Protein AF-A0A960J8Z5-F1 (afdb_monomer_lite)

Structure (mmCIF, N/CA/C/O backbone):
data_AF-A0A960J8Z5-F1
#
_entry.id   AF-A0A960J8Z5-F1
#
loop_
_atom_site.group_PDB
_atom_site.id
_atom_site.type_symbol
_atom_site.label_atom_id
_atom_site.label_alt_id
_atom_site.label_comp_id
_atom_site.label_asym_id
_atom_site.label_entity_id
_atom_site.label_seq_id
_atom_site.pdbx_PDB_ins_code
_atom_site.Cartn_x
_atom_site.Cartn_y
_atom_site.Cartn_z
_atom_site.occupancy
_atom_site.B_iso_or_equiv
_atom_site.auth_seq_id
_atom_site.auth_comp_id
_atom_site.auth_asym_id
_atom_site.auth_atom_id
_atom_site.pdbx_PDB_model_num
ATOM 1 N N . MET A 1 1 ? 0.745 -2.770 33.532 1.00 38.75 1 MET A N 1
ATOM 2 C CA . MET A 1 1 ? 0.970 -1.551 32.724 1.00 38.75 1 MET A CA 1
ATOM 3 C C . MET A 1 1 ? 1.847 -1.958 31.554 1.00 38.75 1 MET A C 1
ATOM 5 O O . MET A 1 1 ? 2.993 -2.301 31.789 1.00 38.75 1 MET A O 1
ATOM 9 N N . LYS A 1 2 ? 1.280 -2.108 30.352 1.00 42.19 2 LYS A N 1
ATOM 10 C CA . LYS A 1 2 ? 1.961 -2.689 29.182 1.00 42.19 2 LYS A CA 1
ATOM 11 C C . LYS A 1 2 ? 2.075 -1.602 28.111 1.00 42.19 2 LYS A C 1
ATOM 13 O O . LYS A 1 2 ? 1.069 -0.969 27.807 1.00 42.19 2 LYS A O 1
ATOM 18 N N . ASP A 1 3 ? 3.302 -1.378 27.651 1.00 43.09 3 ASP A N 1
ATOM 19 C CA . ASP A 1 3 ? 3.768 -0.419 26.643 1.00 43.09 3 ASP A CA 1
ATOM 20 C C . ASP A 1 3 ? 2.710 0.155 25.690 1.00 43.09 3 ASP A C 1
ATOM 22 O O . ASP A 1 3 ? 2.298 -0.480 24.722 1.00 43.09 3 ASP A O 1
ATOM 26 N N . THR A 1 4 ? 2.336 1.415 25.905 1.00 51.19 4 THR A N 1
ATOM 27 C CA . THR A 1 4 ? 1.598 2.234 24.927 1.00 51.19 4 THR A CA 1
ATOM 28 C C . THR A 1 4 ? 2.518 3.151 24.108 1.00 51.19 4 THR A C 1
ATOM 30 O O . THR A 1 4 ? 2.074 3.743 23.126 1.00 51.19 4 THR A O 1
ATOM 33 N N . GLY A 1 5 ? 3.811 3.243 24.451 1.00 48.75 5 GLY A N 1
ATOM 34 C CA . GLY A 1 5 ? 4.758 4.182 23.832 1.00 48.75 5 GLY A CA 1
ATOM 35 C C . GLY A 1 5 ? 5.180 3.836 22.398 1.00 48.75 5 GLY A C 1
ATOM 36 O O . GLY A 1 5 ? 5.346 4.731 21.573 1.00 48.75 5 GLY A O 1
ATOM 37 N N . GLY A 1 6 ? 5.300 2.547 22.058 1.00 56.91 6 GLY A N 1
ATOM 38 C CA . GLY A 1 6 ? 5.806 2.121 20.743 1.00 56.91 6 GLY A CA 1
ATOM 39 C C . GLY A 1 6 ? 4.821 2.310 19.582 1.00 56.91 6 GLY A C 1
ATOM 40 O O . GLY A 1 6 ? 5.229 2.527 18.442 1.00 56.91 6 GLY A O 1
ATOM 41 N N . HIS A 1 7 ? 3.515 2.262 19.851 1.00 58.31 7 HIS A N 1
ATOM 42 C CA . HIS A 1 7 ? 2.489 2.331 18.804 1.00 58.31 7 HIS A CA 1
ATOM 43 C C . HIS A 1 7 ? 2.175 3.765 18.363 1.00 58.31 7 HIS A C 1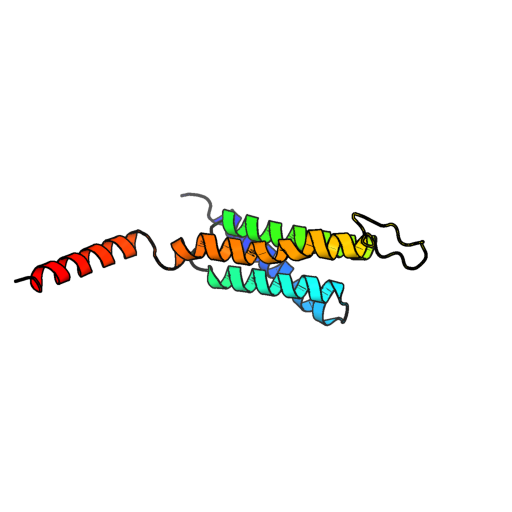
ATOM 45 O O . HIS A 1 7 ? 1.907 3.993 17.184 1.00 58.31 7 HIS A O 1
ATOM 51 N N . GLY A 1 8 ? 2.276 4.734 19.279 1.00 62.31 8 GLY A N 1
ATOM 52 C CA . GLY A 1 8 ? 2.076 6.151 18.964 1.00 62.31 8 GLY A CA 1
ATOM 53 C C . GLY A 1 8 ? 3.131 6.692 17.995 1.00 62.31 8 GLY A C 1
ATOM 54 O O . GLY A 1 8 ? 2.784 7.370 17.031 1.00 62.31 8 GLY A O 1
ATOM 55 N N . GLY A 1 9 ? 4.403 6.326 18.196 1.00 72.12 9 GLY A N 1
ATOM 56 C CA . GLY A 1 9 ? 5.506 6.746 17.324 1.00 72.12 9 GLY A CA 1
ATOM 57 C C . GLY A 1 9 ? 5.399 6.193 15.900 1.00 72.12 9 GLY A C 1
ATOM 58 O O . GLY A 1 9 ? 5.596 6.930 14.938 1.00 72.12 9 GLY A O 1
ATOM 59 N N . LEU A 1 10 ? 5.011 4.921 15.750 1.00 71.75 10 LEU A N 1
ATOM 60 C CA . LEU A 1 10 ? 4.797 4.293 14.439 1.00 71.75 10 LEU A CA 1
ATOM 61 C C . LEU A 1 10 ? 3.611 4.896 13.683 1.00 71.75 10 LEU A C 1
ATOM 63 O O . LEU A 1 10 ? 3.716 5.139 12.484 1.00 71.75 10 LEU A O 1
ATOM 67 N N . ALA A 1 11 ? 2.499 5.169 14.369 1.00 72.38 11 ALA A N 1
ATOM 68 C CA . ALA A 1 11 ? 1.340 5.810 13.753 1.00 72.38 11 ALA A CA 1
ATOM 69 C C . ALA A 1 11 ? 1.664 7.235 13.270 1.00 72.38 11 ALA A C 1
ATOM 71 O O . ALA A 1 11 ? 1.299 7.605 12.153 1.00 72.38 11 ALA A O 1
ATOM 72 N N . LEU A 1 12 ? 2.397 8.012 14.075 1.00 77.88 12 LEU A N 1
ATOM 73 C CA . LEU A 1 12 ? 2.884 9.343 13.699 1.00 77.88 12 LEU A CA 1
ATOM 74 C C . LEU A 1 12 ? 3.861 9.284 12.521 1.00 77.88 12 LEU A C 1
ATOM 76 O O . LEU A 1 12 ? 3.695 10.032 11.561 1.00 77.88 12 LEU A O 1
ATOM 80 N N . GLY A 1 13 ? 4.830 8.366 12.559 1.00 78.31 13 GLY A N 1
ATOM 81 C CA . GLY A 1 13 ? 5.807 8.178 11.485 1.00 78.31 13 GLY A CA 1
ATOM 82 C C . GLY A 1 13 ? 5.160 7.769 10.161 1.00 78.31 13 GLY A C 1
ATOM 83 O O . GLY A 1 13 ? 5.463 8.353 9.123 1.00 78.31 13 GLY A O 1
ATOM 84 N N . LEU A 1 14 ? 4.211 6.828 10.196 1.00 77.50 14 LEU A N 1
ATOM 85 C CA . LEU A 1 14 ? 3.457 6.405 9.013 1.00 77.50 14 LEU A CA 1
ATOM 86 C C . LEU A 1 14 ? 2.612 7.552 8.451 1.00 77.50 14 LEU A C 1
ATOM 88 O O . LEU A 1 14 ? 2.594 7.770 7.242 1.00 77.50 14 LEU A O 1
ATOM 92 N N . THR A 1 15 ? 1.950 8.314 9.324 1.00 78.50 15 THR A N 1
ATOM 93 C CA . THR A 1 15 ? 1.112 9.448 8.914 1.00 78.50 15 THR A CA 1
ATOM 94 C C . THR A 1 15 ? 1.947 10.555 8.273 1.00 78.50 15 THR A C 1
ATOM 96 O O . THR A 1 15 ? 1.587 11.054 7.208 1.00 78.50 15 THR A O 1
ATOM 99 N N . ALA A 1 16 ? 3.095 10.892 8.868 1.00 80.75 16 ALA A N 1
ATOM 100 C CA . ALA A 1 16 ? 4.037 11.861 8.318 1.00 80.75 16 ALA A CA 1
ATOM 101 C C . ALA A 1 16 ? 4.603 11.405 6.964 1.00 80.75 16 ALA A C 1
ATOM 103 O O . ALA A 1 16 ? 4.644 12.197 6.024 1.00 80.75 16 ALA A O 1
ATOM 104 N N . ALA A 1 17 ? 4.972 10.126 6.834 1.00 77.00 17 ALA A N 1
ATOM 105 C CA . ALA A 1 17 ? 5.459 9.560 5.578 1.00 77.00 17 ALA A CA 1
ATOM 106 C C . ALA A 1 17 ? 4.396 9.615 4.470 1.00 77.00 17 ALA A C 1
ATOM 108 O O . ALA A 1 17 ? 4.715 9.986 3.344 1.00 77.00 17 ALA A O 1
ATOM 109 N N . CYS A 1 18 ? 3.139 9.302 4.796 1.00 77.81 18 CYS A N 1
ATOM 110 C CA . CYS A 1 18 ? 2.024 9.362 3.852 1.00 77.81 18 CYS A CA 1
ATOM 111 C C . CYS A 1 18 ? 1.683 10.803 3.435 1.00 77.81 18 CYS A C 1
ATOM 113 O O . CYS A 1 18 ? 1.386 11.059 2.272 1.00 77.81 18 CYS A O 1
ATOM 115 N N . LEU A 1 19 ? 1.742 11.761 4.365 1.00 77.31 19 LEU A N 1
ATOM 116 C CA . LEU A 1 19 ? 1.541 13.182 4.064 1.00 77.31 19 LEU A CA 1
ATOM 117 C C . LEU A 1 19 ? 2.660 13.737 3.177 1.00 77.31 19 LEU A C 1
ATOM 119 O O . LEU A 1 19 ? 2.383 14.453 2.217 1.00 77.31 19 LEU A O 1
ATOM 123 N N . ALA A 1 20 ? 3.912 13.376 3.465 1.00 76.94 20 ALA A N 1
ATOM 124 C CA . ALA A 1 20 ? 5.063 13.800 2.678 1.00 76.94 20 ALA A CA 1
ATOM 125 C C . ALA A 1 20 ? 4.992 13.274 1.238 1.00 76.94 20 ALA A C 1
ATOM 127 O O . ALA A 1 20 ? 5.213 14.030 0.293 1.00 76.94 20 ALA A O 1
ATOM 128 N N . THR A 1 21 ? 4.633 12.002 1.046 1.00 71.25 21 THR A N 1
ATOM 129 C CA . THR A 1 21 ? 4.495 11.434 -0.302 1.00 71.25 21 THR A CA 1
ATOM 130 C C . THR A 1 21 ? 3.229 11.886 -1.015 1.00 71.25 21 THR A C 1
ATOM 132 O O . THR A 1 21 ? 3.277 12.112 -2.222 1.00 71.25 21 THR A O 1
ATOM 135 N N . GLY A 1 22 ? 2.132 12.117 -0.290 1.00 66.38 22 GLY A N 1
ATOM 136 C CA . GLY A 1 22 ? 0.932 12.768 -0.815 1.00 66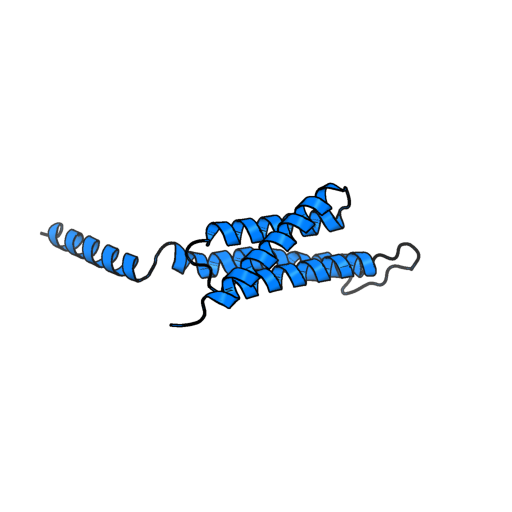.38 22 GLY A CA 1
ATOM 137 C C . GLY A 1 22 ? 1.229 14.155 -1.392 1.00 66.38 22 GLY A C 1
ATOM 138 O O . GLY A 1 22 ? 0.846 14.452 -2.522 1.00 66.38 22 GLY A O 1
ATOM 139 N N . ALA A 1 23 ? 1.983 14.974 -0.654 1.00 67.69 23 ALA A N 1
ATOM 140 C CA . ALA A 1 23 ? 2.427 16.289 -1.111 1.00 67.69 23 ALA A CA 1
ATOM 141 C C . ALA A 1 23 ? 3.413 16.195 -2.289 1.00 67.69 23 ALA A C 1
ATOM 143 O O . ALA A 1 23 ? 3.298 16.950 -3.253 1.00 67.69 23 ALA A O 1
ATOM 144 N N . ALA A 1 24 ? 4.343 15.235 -2.260 1.00 67.12 24 ALA A N 1
ATOM 145 C CA . ALA A 1 24 ? 5.275 15.000 -3.361 1.00 67.12 24 ALA A CA 1
ATOM 146 C C . ALA A 1 24 ? 4.565 14.543 -4.652 1.00 67.12 24 ALA A C 1
ATOM 148 O O . ALA A 1 24 ? 5.005 14.890 -5.746 1.00 67.12 24 ALA A O 1
ATOM 149 N N . GLY A 1 25 ? 3.440 13.828 -4.554 1.00 60.28 25 GLY A N 1
ATOM 150 C CA . GLY A 1 25 ? 2.612 13.433 -5.701 1.00 60.28 25 GLY A CA 1
ATOM 151 C C . GLY A 1 25 ? 2.046 14.606 -6.507 1.00 60.28 25 GLY A C 1
ATOM 152 O O . GLY A 1 25 ? 1.840 14.473 -7.712 1.00 60.28 25 GLY A O 1
ATOM 153 N N . ALA A 1 26 ? 1.875 15.780 -5.890 1.00 61.84 26 ALA A N 1
ATOM 154 C CA . ALA A 1 26 ? 1.377 16.985 -6.560 1.00 61.84 26 ALA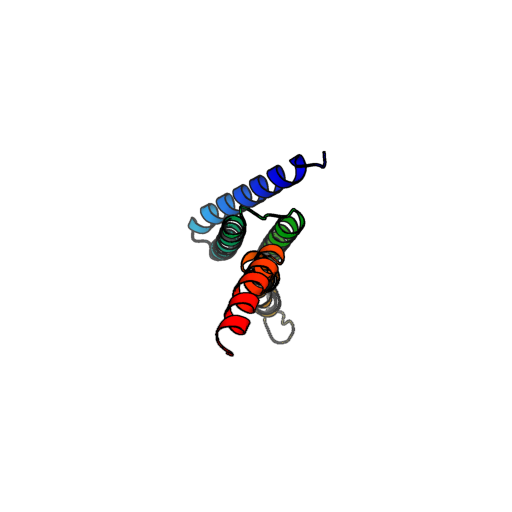 A CA 1
ATOM 155 C C . ALA A 1 26 ? 2.393 17.617 -7.535 1.00 61.84 26 ALA A C 1
ATOM 157 O O . ALA A 1 26 ? 2.057 18.550 -8.259 1.00 61.84 26 ALA A O 1
ATOM 158 N N . THR A 1 27 ? 3.627 17.103 -7.586 1.00 70.69 27 THR A N 1
ATOM 159 C CA . THR A 1 27 ? 4.703 17.607 -8.459 1.00 70.69 27 THR A CA 1
ATOM 160 C C . THR A 1 27 ? 4.590 17.161 -9.924 1.00 70.69 27 THR A C 1
ATOM 162 O O . THR A 1 27 ? 5.427 17.533 -10.740 1.00 70.69 27 THR A O 1
ATOM 165 N N . GLY A 1 28 ? 3.566 16.375 -10.284 1.00 62.78 28 GLY A N 1
ATOM 166 C CA . GLY A 1 28 ? 3.306 15.941 -11.665 1.00 62.78 28 GLY A CA 1
ATOM 167 C C . GLY A 1 28 ? 4.067 14.685 -12.109 1.00 62.78 28 GLY A C 1
ATOM 168 O O . GLY A 1 28 ? 3.930 14.259 -13.252 1.00 62.78 28 GLY A O 1
ATOM 169 N N . ASN A 1 29 ? 4.839 14.052 -11.220 1.00 73.56 29 ASN A N 1
ATOM 170 C CA . ASN A 1 29 ? 5.502 12.779 -11.502 1.00 73.56 29 ASN A CA 1
ATOM 171 C C . ASN A 1 29 ? 4.536 11.598 -11.274 1.00 73.56 29 ASN A C 1
ATOM 173 O O . ASN A 1 29 ? 4.059 11.386 -10.157 1.00 73.56 29 ASN A O 1
ATOM 177 N N . ALA A 1 30 ? 4.291 10.796 -12.315 1.00 69.69 30 ALA A N 1
ATOM 178 C CA . ALA A 1 30 ? 3.380 9.648 -12.273 1.00 69.69 30 ALA A CA 1
ATOM 179 C C . ALA A 1 30 ? 3.749 8.600 -11.201 1.00 69.69 30 ALA A C 1
ATOM 181 O O . ALA A 1 30 ? 2.860 8.022 -10.574 1.00 69.69 30 ALA A O 1
ATOM 182 N N . ALA A 1 31 ? 5.042 8.390 -10.930 1.00 71.88 31 ALA A N 1
ATOM 183 C CA . ALA A 1 31 ? 5.497 7.478 -9.881 1.00 71.88 31 ALA A CA 1
ATOM 184 C C . ALA A 1 31 ? 5.144 8.007 -8.481 1.00 71.88 31 ALA A C 1
ATOM 186 O O . ALA A 1 31 ? 4.667 7.257 -7.627 1.00 71.88 31 ALA A O 1
ATOM 187 N N . LEU A 1 32 ? 5.308 9.316 -8.260 1.00 72.81 32 LEU A N 1
ATOM 188 C CA . LEU A 1 32 ? 4.928 9.962 -7.003 1.00 72.81 32 LEU A CA 1
ATOM 189 C C . LEU A 1 32 ? 3.407 10.007 -6.830 1.00 72.81 32 LEU A C 1
ATOM 191 O O . LEU A 1 32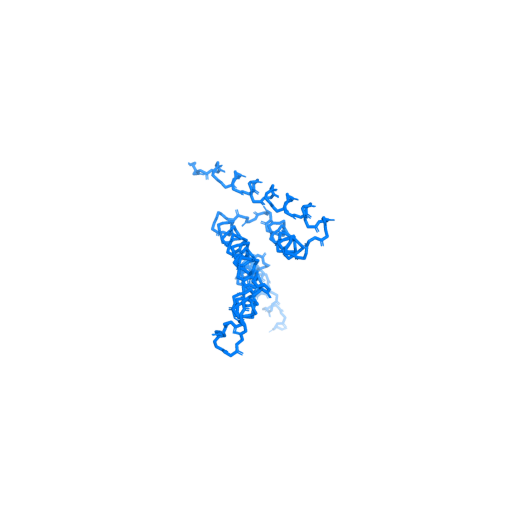 ? 2.929 9.826 -5.714 1.00 72.81 32 LEU A O 1
ATOM 195 N N . LEU A 1 33 ? 2.643 10.162 -7.915 1.00 74.31 33 LEU A N 1
ATOM 196 C CA . LEU A 1 33 ? 1.182 10.062 -7.891 1.00 74.31 33 LEU A CA 1
ATOM 197 C C . LEU A 1 33 ? 0.719 8.659 -7.458 1.00 74.31 33 LEU A C 1
ATOM 199 O O . LEU A 1 33 ? -0.185 8.526 -6.631 1.00 74.31 33 LEU A O 1
ATOM 203 N N . GLY A 1 34 ? 1.379 7.610 -7.959 1.00 72.88 34 GLY A N 1
ATOM 204 C CA . GLY A 1 34 ? 1.138 6.232 -7.533 1.00 72.88 34 GLY A CA 1
ATOM 205 C C . GLY A 1 34 ? 1.366 6.046 -6.031 1.00 72.88 34 GLY A C 1
ATOM 206 O O . GLY A 1 34 ? 0.487 5.543 -5.330 1.00 72.88 34 GLY A O 1
ATOM 207 N N . ILE A 1 35 ? 2.503 6.516 -5.510 1.00 77.00 35 ILE A N 1
ATOM 208 C CA . ILE A 1 35 ? 2.829 6.433 -4.075 1.00 77.00 35 ILE A CA 1
ATOM 209 C C . ILE A 1 35 ? 1.842 7.264 -3.235 1.00 77.00 35 ILE A C 1
ATOM 211 O O . ILE A 1 35 ? 1.364 6.788 -2.204 1.00 77.00 35 ILE A O 1
ATOM 215 N N . ALA A 1 36 ? 1.473 8.461 -3.699 1.00 75.25 36 ALA A N 1
ATOM 216 C CA . ALA A 1 36 ? 0.493 9.328 -3.051 1.00 75.25 36 ALA A CA 1
ATOM 217 C C . ALA A 1 36 ? -0.888 8.662 -2.930 1.00 75.25 36 ALA A C 1
ATOM 219 O O . ALA A 1 36 ? -1.528 8.753 -1.884 1.00 75.25 36 ALA A O 1
ATOM 220 N N . SER A 1 37 ? -1.342 7.941 -3.959 1.00 76.38 37 SER A N 1
ATOM 221 C CA . SER A 1 37 ? -2.627 7.231 -3.906 1.00 76.38 37 SER A CA 1
ATOM 222 C C . SER A 1 37 ? -2.647 6.138 -2.827 1.00 76.38 37 SER A C 1
ATOM 224 O O . SER A 1 37 ? -3.598 6.047 -2.049 1.00 76.38 37 SER A O 1
ATOM 226 N N . MET A 1 38 ? -1.560 5.368 -2.700 1.00 80.19 38 MET A N 1
ATOM 227 C CA . MET A 1 38 ? -1.428 4.345 -1.661 1.00 80.19 38 MET A CA 1
ATOM 228 C C . MET A 1 38 ? -1.317 4.971 -0.263 1.00 80.19 38 MET A C 1
ATOM 230 O O . MET A 1 38 ? -1.914 4.464 0.686 1.00 80.19 38 MET A O 1
ATOM 234 N N . ALA A 1 39 ? -0.625 6.106 -0.136 1.00 77.19 39 ALA A N 1
ATOM 235 C CA . ALA A 1 39 ? -0.575 6.882 1.100 1.00 77.19 39 ALA A CA 1
ATOM 236 C C . ALA A 1 39 ? -1.976 7.317 1.565 1.00 77.19 39 ALA A C 1
ATOM 238 O O . ALA A 1 39 ? -2.310 7.161 2.739 1.00 77.19 39 ALA A O 1
ATOM 239 N N . VAL A 1 40 ? -2.830 7.788 0.649 1.00 76.50 40 VAL A N 1
ATOM 240 C CA . VAL A 1 40 ? -4.223 8.146 0.963 1.00 76.50 40 VAL A CA 1
ATOM 241 C C . VAL A 1 40 ? -5.020 6.922 1.418 1.00 76.50 40 VAL A C 1
ATOM 243 O O . VAL A 1 40 ? -5.731 7.006 2.419 1.00 76.50 40 VAL A O 1
ATOM 246 N N . ILE A 1 41 ? -4.879 5.772 0.752 1.00 79.00 41 ILE A N 1
ATOM 247 C CA . ILE A 1 41 ? -5.567 4.526 1.139 1.00 79.00 41 ILE A CA 1
ATOM 248 C C . ILE A 1 41 ? -5.164 4.099 2.556 1.00 79.00 41 ILE A C 1
ATOM 250 O O . ILE A 1 41 ? -6.026 3.819 3.392 1.00 79.00 41 ILE A O 1
ATOM 254 N N . VAL A 1 42 ? -3.862 4.100 2.852 1.00 80.12 42 VAL A N 1
ATOM 255 C CA . VAL A 1 42 ? -3.328 3.730 4.169 1.00 80.12 42 VAL A CA 1
ATOM 256 C C . VAL A 1 42 ? -3.785 4.708 5.252 1.00 80.12 42 VAL A C 1
ATOM 258 O O . VAL A 1 42 ? -4.223 4.266 6.314 1.00 80.12 42 VAL A O 1
ATOM 261 N N . LEU A 1 43 ? -3.757 6.018 4.983 1.00 78.62 43 LEU A N 1
ATOM 262 C CA . LEU A 1 43 ? -4.272 7.038 5.901 1.00 78.62 43 LEU A CA 1
ATOM 263 C C . LEU A 1 43 ? -5.766 6.861 6.165 1.00 78.62 43 LEU A C 1
ATOM 265 O O . LEU A 1 43 ? -6.185 6.904 7.317 1.00 78.62 43 LEU A O 1
ATOM 269 N N . THR A 1 44 ? -6.563 6.622 5.124 1.00 76.00 44 THR A N 1
ATOM 270 C CA . THR A 1 44 ? -8.018 6.445 5.251 1.00 76.00 44 THR A CA 1
ATOM 271 C C . THR A 1 44 ? -8.344 5.218 6.103 1.00 76.00 44 THR A C 1
ATOM 273 O O . THR A 1 44 ? -9.186 5.293 6.996 1.00 76.00 44 THR A O 1
ATOM 276 N N . LEU A 1 45 ? -7.628 4.107 5.897 1.00 75.69 45 LEU A N 1
ATOM 277 C CA . LEU A 1 45 ? -7.768 2.894 6.709 1.00 75.69 45 LEU A CA 1
ATOM 278 C C . LEU A 1 45 ? -7.315 3.107 8.156 1.00 75.69 45 LEU A C 1
ATOM 280 O O . LEU A 1 45 ? -8.004 2.689 9.088 1.00 75.69 45 LEU A O 1
ATOM 284 N N . ALA A 1 46 ? -6.186 3.788 8.361 1.00 76.00 46 ALA A N 1
ATOM 285 C CA . ALA A 1 46 ? -5.698 4.113 9.696 1.00 76.00 46 ALA A CA 1
ATOM 286 C C . ALA A 1 46 ? -6.687 5.018 10.450 1.00 76.00 46 ALA A C 1
ATOM 288 O O . ALA A 1 46 ? -6.956 4.795 11.630 1.00 76.00 46 ALA A O 1
ATOM 289 N N . PHE A 1 47 ? -7.284 5.996 9.765 1.00 74.00 47 PHE A N 1
ATOM 290 C CA . PHE A 1 47 ? -8.286 6.885 10.345 1.00 74.00 47 PHE A CA 1
ATOM 291 C C . PHE A 1 47 ? -9.596 6.148 10.651 1.00 74.00 47 PHE A C 1
ATOM 293 O O . PHE A 1 47 ? -10.165 6.332 11.727 1.00 74.00 47 PHE A O 1
ATOM 300 N N . GLY A 1 48 ? -10.036 5.260 9.752 1.00 72.44 48 GLY A N 1
ATOM 301 C CA . GLY A 1 48 ? -11.220 4.418 9.942 1.00 72.44 48 GLY A CA 1
ATOM 302 C C . GLY A 1 48 ? -11.116 3.482 11.150 1.00 72.44 48 GLY A C 1
ATOM 303 O O . GLY A 1 48 ? -12.117 3.213 11.810 1.00 72.44 48 GLY A O 1
ATOM 304 N N . TRP A 1 49 ? -9.903 3.048 11.504 1.00 69.94 49 TRP A N 1
ATOM 305 C CA . TRP A 1 49 ? -9.644 2.209 12.678 1.00 69.94 49 TRP A CA 1
ATOM 306 C C . TRP A 1 49 ? -9.055 2.946 13.877 1.00 69.94 49 TRP A C 1
ATOM 308 O O . TRP A 1 49 ? -8.578 2.292 14.802 1.00 69.94 49 TRP A O 1
ATOM 318 N N . ARG A 1 50 ? -9.123 4.282 13.923 1.00 66.62 50 ARG A N 1
ATOM 319 C CA . ARG A 1 50 ? -8.503 5.107 14.976 1.00 66.62 50 ARG A CA 1
ATOM 320 C C . ARG A 1 50 ? -8.743 4.604 16.410 1.00 66.62 50 ARG A C 1
ATOM 322 O O . ARG A 1 50 ? -7.856 4.742 17.245 1.00 66.62 50 ARG A O 1
ATOM 329 N N . SER A 1 51 ? -9.910 4.029 16.708 1.00 61.72 51 SER A N 1
ATOM 330 C CA . SER A 1 51 ? -10.257 3.504 18.039 1.00 61.72 51 SER A CA 1
ATOM 331 C C . SER A 1 51 ? -9.694 2.110 18.361 1.00 61.72 51 SER A C 1
ATOM 333 O O . SER A 1 51 ? -9.666 1.741 19.529 1.00 61.72 51 SER A O 1
ATOM 335 N N . ASN A 1 52 ? -9.240 1.348 17.359 1.00 66.44 52 ASN A N 1
ATOM 336 C CA . ASN A 1 52 ? -8.815 -0.057 17.456 1.00 66.44 52 ASN A CA 1
ATOM 337 C C . ASN A 1 52 ? -7.481 -0.344 16.731 1.00 66.44 52 ASN A C 1
ATOM 339 O O . ASN A 1 52 ? -7.203 -1.483 16.347 1.00 66.44 52 ASN A O 1
ATOM 343 N N . LEU A 1 53 ? -6.634 0.672 16.534 1.00 68.44 53 LEU A N 1
ATOM 344 C CA . LEU A 1 53 ? -5.312 0.515 15.920 1.00 68.44 53 LEU A CA 1
ATOM 345 C C . LEU A 1 53 ? -4.384 -0.323 16.813 1.00 68.44 53 LEU A C 1
ATOM 347 O O . LEU A 1 53 ? -3.627 0.186 17.636 1.00 68.44 53 LEU A O 1
ATOM 351 N N . SER A 1 54 ? -4.426 -1.639 16.620 1.00 75.81 54 SER A N 1
ATOM 352 C CA . SER A 1 54 ? -3.425 -2.558 17.152 1.00 75.81 54 SER A CA 1
ATOM 353 C C . SER A 1 54 ? -2.088 -2.341 16.444 1.00 75.81 54 SER A C 1
ATOM 355 O O . SER A 1 54 ? -2.039 -2.136 15.228 1.00 75.81 54 SER A O 1
ATOM 357 N N . GLY A 1 55 ? -0.981 -2.480 17.177 1.00 75.88 55 GLY A N 1
ATOM 358 C CA . GLY A 1 55 ? 0.363 -2.432 16.602 1.00 75.88 55 GLY A CA 1
ATOM 359 C C . GLY A 1 55 ? 0.570 -3.375 15.420 1.00 75.88 55 GLY A C 1
ATOM 360 O O . GLY A 1 55 ? 1.258 -3.020 14.472 1.00 75.88 55 GLY A O 1
ATOM 361 N N . SER A 1 56 ? -0.071 -4.547 15.431 1.00 80.19 56 SER A N 1
ATOM 362 C CA . SER A 1 56 ? -0.002 -5.506 14.321 1.00 80.19 56 SER A CA 1
ATOM 363 C C . SER A 1 56 ? -0.624 -4.958 13.028 1.00 80.19 56 SER A C 1
ATOM 365 O O . SER A 1 56 ? -0.089 -5.187 11.942 1.00 80.19 56 SER A O 1
ATOM 367 N N . ILE A 1 57 ? -1.711 -4.187 13.134 1.00 79.06 57 ILE A N 1
ATOM 368 C CA . ILE A 1 57 ? -2.369 -3.543 11.987 1.00 79.06 57 ILE A CA 1
ATOM 369 C C . ILE A 1 57 ? -1.473 -2.429 11.441 1.00 79.06 57 ILE A C 1
ATOM 371 O O . ILE A 1 57 ? -1.262 -2.357 10.234 1.00 79.06 57 ILE A O 1
ATOM 375 N N . LEU A 1 58 ? -0.882 -1.618 12.325 1.00 80.12 58 LEU A N 1
ATOM 376 C CA . LEU A 1 58 ? 0.062 -0.566 11.937 1.00 80.12 58 LEU A CA 1
ATOM 377 C C . LEU A 1 58 ? 1.296 -1.130 11.222 1.00 80.12 58 LEU A C 1
ATOM 379 O O . LEU A 1 58 ? 1.677 -0.608 10.179 1.00 80.12 58 LEU A O 1
ATOM 383 N N . TRP A 1 59 ? 1.877 -2.222 11.725 1.00 81.81 59 TRP A N 1
ATOM 384 C CA . TRP A 1 59 ? 2.995 -2.902 11.064 1.00 81.81 59 TRP A CA 1
ATOM 385 C C . TRP A 1 59 ? 2.607 -3.483 9.704 1.00 81.81 59 TRP A C 1
ATOM 387 O O . TRP A 1 59 ? 3.383 -3.384 8.757 1.00 81.81 59 TRP A O 1
ATOM 397 N N . SER A 1 60 ? 1.400 -4.038 9.583 1.00 84.38 60 SER A N 1
ATOM 398 C CA . SER A 1 60 ? 0.900 -4.561 8.306 1.00 84.38 60 SER A CA 1
ATOM 399 C C . SER A 1 60 ? 0.716 -3.441 7.279 1.00 84.38 60 SER A C 1
ATOM 401 O O . SER A 1 60 ? 1.167 -3.565 6.145 1.00 84.38 60 SER A O 1
ATOM 403 N N . LEU A 1 61 ? 0.116 -2.316 7.683 1.00 83.50 61 LEU A N 1
ATOM 404 C CA . LEU A 1 61 ? -0.068 -1.142 6.826 1.00 83.50 61 LEU A CA 1
ATOM 405 C C . LEU A 1 61 ? 1.271 -0.513 6.422 1.00 83.50 61 LEU A C 1
ATOM 407 O O . LEU A 1 61 ? 1.470 -0.206 5.249 1.00 83.50 61 LEU A O 1
ATOM 411 N N . ALA A 1 62 ? 2.207 -0.379 7.365 1.00 84.19 62 ALA A N 1
ATOM 412 C CA . ALA A 1 62 ? 3.556 0.105 7.086 1.00 84.19 62 ALA A CA 1
ATOM 413 C C . ALA A 1 62 ? 4.305 -0.826 6.119 1.00 84.19 62 ALA A C 1
ATOM 415 O O . ALA A 1 62 ? 4.948 -0.348 5.188 1.00 84.19 62 ALA A O 1
ATOM 416 N N . GLY A 1 63 ? 4.176 -2.146 6.290 1.00 85.81 63 GLY A N 1
ATOM 417 C CA . GLY A 1 63 ? 4.759 -3.142 5.392 1.00 85.81 63 GLY A CA 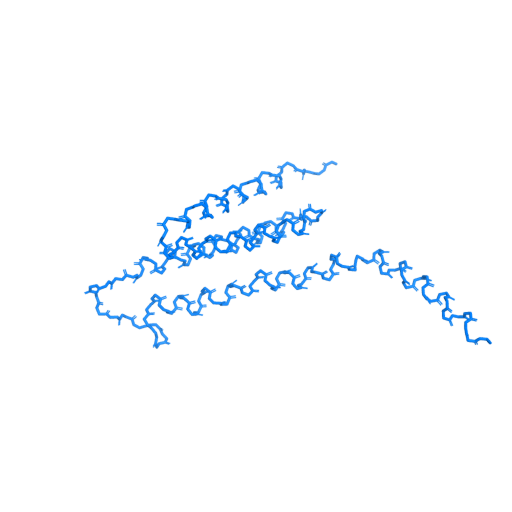1
ATOM 418 C C . GLY A 1 63 ? 4.190 -3.069 3.975 1.00 85.81 63 GLY A C 1
ATOM 419 O O . GLY A 1 63 ? 4.956 -3.052 3.014 1.00 85.81 63 GLY A O 1
ATOM 420 N N . ILE A 1 64 ? 2.864 -2.950 3.833 1.00 85.75 64 ILE A N 1
ATOM 421 C CA . ILE A 1 64 ? 2.205 -2.785 2.526 1.00 85.75 64 ILE A CA 1
ATOM 422 C C . ILE A 1 64 ? 2.679 -1.495 1.848 1.00 85.75 64 ILE A C 1
ATOM 424 O O . ILE A 1 64 ? 3.034 -1.513 0.670 1.00 85.75 64 ILE A O 1
ATOM 428 N N . TYR A 1 65 ? 2.734 -0.389 2.592 1.00 85.00 65 TYR A N 1
ATOM 429 C CA . TYR A 1 65 ? 3.193 0.898 2.077 1.00 85.00 65 TYR A CA 1
ATOM 430 C C . TYR A 1 65 ? 4.663 0.868 1.629 1.00 85.00 65 TYR A C 1
ATOM 432 O O . TYR A 1 65 ? 4.995 1.338 0.537 1.00 85.00 65 TYR A O 1
ATOM 440 N N . ALA A 1 66 ? 5.544 0.279 2.443 1.00 86.38 66 ALA A N 1
ATOM 441 C CA . ALA A 1 66 ? 6.962 0.142 2.128 1.00 86.38 66 ALA A CA 1
ATOM 442 C C . ALA A 1 66 ? 7.179 -0.747 0.897 1.00 86.38 66 ALA A C 1
ATOM 444 O O . ALA A 1 66 ? 7.933 -0.379 -0.003 1.00 86.38 66 ALA A O 1
ATOM 445 N N . LEU A 1 67 ? 6.472 -1.879 0.820 1.00 87.88 67 LEU A N 1
ATOM 446 C CA . LEU A 1 67 ? 6.552 -2.795 -0.313 1.00 87.88 67 LEU A CA 1
ATOM 447 C C . LEU A 1 67 ? 6.050 -2.138 -1.604 1.00 87.88 67 LEU A C 1
ATOM 449 O O . LEU A 1 67 ? 6.705 -2.241 -2.638 1.00 87.88 67 LEU A O 1
ATOM 453 N N . PHE A 1 68 ? 4.939 -1.402 -1.544 1.00 85.38 68 PHE A N 1
ATOM 454 C CA . PHE A 1 68 ? 4.419 -0.664 -2.695 1.00 85.38 68 PHE A CA 1
ATOM 455 C C . PHE A 1 68 ? 5.413 0.397 -3.184 1.00 85.38 68 PHE A C 1
ATOM 457 O O . PHE A 1 68 ? 5.700 0.478 -4.377 1.00 85.38 68 PHE A O 1
ATOM 464 N N . SER A 1 69 ? 5.997 1.162 -2.258 1.00 83.25 69 SER A N 1
ATOM 465 C CA . SER A 1 69 ? 7.012 2.173 -2.577 1.00 83.25 69 SER A CA 1
ATOM 466 C C . SER A 1 69 ? 8.258 1.547 -3.212 1.00 83.25 69 SER A C 1
ATOM 468 O O . SER A 1 69 ? 8.777 2.071 -4.197 1.00 83.25 69 SER A O 1
ATOM 470 N N . ALA A 1 70 ? 8.704 0.394 -2.704 1.00 86.94 70 ALA A N 1
ATOM 471 C CA . ALA A 1 70 ? 9.834 -0.344 -3.261 1.00 86.94 70 ALA A CA 1
ATOM 472 C C . ALA A 1 70 ? 9.553 -0.865 -4.680 1.00 86.94 70 ALA A C 1
ATOM 474 O O . ALA A 1 70 ? 10.427 -0.780 -5.540 1.00 86.94 70 ALA A O 1
ATOM 475 N N . LEU A 1 71 ? 8.339 -1.355 -4.956 1.00 85.12 71 LEU A N 1
ATOM 476 C CA . LEU A 1 71 ? 7.957 -1.800 -6.300 1.00 85.12 71 LEU A CA 1
ATOM 477 C C . LEU A 1 71 ? 7.897 -0.639 -7.296 1.00 85.12 71 LEU A C 1
ATOM 479 O O . LEU A 1 71 ? 8.365 -0.790 -8.420 1.00 85.12 71 LEU A O 1
ATOM 483 N N . ILE A 1 72 ? 7.384 0.526 -6.893 1.00 83.31 72 ILE A N 1
ATOM 484 C CA . ILE A 1 72 ? 7.407 1.727 -7.741 1.00 83.31 72 ILE A CA 1
ATOM 485 C C . ILE A 1 72 ? 8.850 2.163 -8.023 1.00 83.31 72 ILE A C 1
ATOM 487 O O . ILE A 1 72 ? 9.193 2.422 -9.175 1.00 83.31 72 ILE A O 1
ATOM 491 N N . ALA A 1 73 ? 9.719 2.177 -7.008 1.00 83.62 73 ALA A N 1
ATOM 492 C CA . ALA A 1 73 ? 11.138 2.473 -7.200 1.00 83.62 73 ALA A CA 1
ATOM 493 C C . ALA A 1 73 ? 11.813 1.464 -8.147 1.00 83.62 73 ALA A C 1
ATOM 495 O O . ALA A 1 73 ? 12.600 1.857 -9.004 1.00 83.62 73 ALA A O 1
ATOM 496 N N . ALA A 1 74 ? 11.464 0.178 -8.043 1.00 83.12 74 ALA A N 1
ATOM 497 C CA . ALA A 1 74 ? 11.957 -0.857 -8.943 1.00 83.12 74 ALA A CA 1
ATOM 498 C C . ALA A 1 74 ? 11.480 -0.647 -10.388 1.00 83.12 74 ALA A C 1
ATOM 500 O O . ALA A 1 74 ? 12.269 -0.838 -11.305 1.00 83.12 74 ALA A O 1
ATOM 501 N N . VAL A 1 75 ? 10.231 -0.221 -10.608 1.00 83.00 75 VAL A N 1
ATOM 502 C CA . VAL A 1 75 ? 9.721 0.111 -11.950 1.00 83.00 75 VAL A CA 1
ATOM 503 C C . VAL A 1 75 ? 10.526 1.254 -12.562 1.00 83.00 75 VAL A C 1
ATOM 505 O O . VAL A 1 75 ? 10.999 1.100 -13.682 1.00 83.00 75 VAL A O 1
ATOM 508 N N . VAL A 1 76 ? 10.747 2.338 -11.810 1.00 82.19 76 VAL A N 1
ATOM 509 C CA . VAL A 1 76 ? 11.542 3.494 -12.264 1.00 82.19 76 VAL A CA 1
ATOM 510 C C . VAL A 1 76 ? 12.994 3.099 -12.539 1.00 82.19 76 VAL A C 1
ATOM 512 O O . VAL A 1 76 ? 13.590 3.552 -13.507 1.00 82.19 76 VAL A O 1
ATOM 515 N N . TRP A 1 77 ? 13.575 2.226 -11.714 1.00 80.62 77 TRP A N 1
ATOM 516 C CA . TRP A 1 77 ? 14.949 1.757 -11.905 1.00 80.62 77 TRP A CA 1
ATOM 517 C C . TRP A 1 77 ? 15.100 0.809 -13.105 1.00 80.62 77 TRP A C 1
ATOM 519 O O . TRP A 1 77 ? 16.121 0.821 -13.789 1.00 80.62 77 TRP A O 1
ATOM 529 N N . LEU A 1 78 ? 14.084 -0.016 -13.370 1.00 79.56 78 LEU A N 1
ATOM 530 C CA . LEU A 1 78 ? 14.040 -0.933 -14.514 1.00 79.56 78 LEU A CA 1
ATOM 531 C C . LEU A 1 78 ? 13.653 -0.239 -15.824 1.00 79.56 78 LEU A C 1
ATOM 533 O O . LEU A 1 78 ? 13.789 -0.837 -16.894 1.00 79.56 78 LEU A O 1
ATOM 537 N N . GLU A 1 79 ? 13.150 0.990 -15.753 1.00 73.81 79 GLU A N 1
ATOM 538 C CA . GLU A 1 79 ? 12.788 1.791 -16.909 1.00 73.81 79 GLU A CA 1
ATOM 539 C C . GLU A 1 79 ? 14.058 2.299 -17.595 1.00 73.81 79 GLU A C 1
ATOM 541 O O . GLU A 1 79 ? 14.648 3.310 -17.224 1.00 73.81 79 GLU A O 1
ATOM 546 N N . ASN A 1 80 ? 14.514 1.550 -18.599 1.00 71.06 80 ASN A N 1
ATOM 547 C CA . ASN A 1 80 ? 15.670 1.924 -19.396 1.00 71.06 80 ASN A CA 1
ATOM 548 C C . ASN A 1 80 ? 15.262 2.092 -20.869 1.00 71.06 80 ASN A C 1
ATOM 550 O O . ASN A 1 80 ? 15.086 1.089 -21.566 1.00 71.06 80 ASN A O 1
ATOM 554 N N . PRO A 1 81 ? 15.098 3.336 -21.359 1.00 66.00 81 PRO A N 1
ATOM 555 C CA . PRO A 1 81 ? 14.582 3.595 -22.703 1.00 66.00 81 PRO A CA 1
ATOM 556 C C . PRO A 1 81 ? 15.585 3.272 -23.821 1.00 66.00 81 PRO A C 1
ATOM 558 O O . PRO A 1 81 ? 15.204 3.236 -24.987 1.00 66.00 81 PRO A O 1
ATOM 561 N N . THR A 1 82 ? 16.862 3.050 -23.497 1.00 69.88 82 THR A N 1
ATOM 562 C CA . THR A 1 82 ? 17.937 2.864 -24.488 1.00 69.88 82 THR A CA 1
ATOM 563 C C . THR A 1 82 ? 18.337 1.407 -24.711 1.00 69.88 82 THR A C 1
ATOM 565 O O . THR A 1 82 ? 19.112 1.124 -25.622 1.00 69.88 82 THR A O 1
ATOM 568 N N . SER A 1 83 ? 17.824 0.470 -23.911 1.00 67.75 83 SER A N 1
ATOM 569 C CA . SER A 1 83 ? 18.154 -0.956 -24.023 1.00 67.75 83 SER A CA 1
ATOM 570 C C . SER A 1 83 ? 17.021 -1.747 -24.683 1.00 67.75 83 SER A C 1
ATOM 572 O O . SER A 1 83 ? 15.851 -1.427 -24.465 1.00 67.75 83 SER A O 1
ATOM 574 N N . PRO A 1 84 ? 17.324 -2.809 -25.458 1.00 72.62 84 PRO A N 1
ATOM 575 C CA . PRO A 1 84 ? 16.288 -3.681 -25.997 1.00 72.62 84 PRO A CA 1
ATOM 576 C C . PRO A 1 84 ? 15.450 -4.276 -24.851 1.00 72.62 84 PRO A C 1
ATOM 578 O O . PRO A 1 84 ? 16.015 -4.691 -23.831 1.00 72.62 84 PRO A O 1
ATOM 581 N N . PRO A 1 85 ? 14.112 -4.320 -24.990 1.00 69.38 85 PRO A N 1
ATOM 582 C CA . PRO A 1 85 ? 13.221 -4.710 -23.909 1.00 69.38 85 PRO A CA 1
ATOM 583 C C . PRO A 1 85 ? 13.477 -6.164 -23.514 1.00 69.38 85 PRO A C 1
ATOM 585 O O . PRO A 1 85 ? 13.228 -7.097 -24.275 1.00 69.38 85 PRO A O 1
ATOM 588 N N . GLN A 1 86 ? 13.979 -6.361 -22.297 1.00 77.56 86 GLN A N 1
ATOM 589 C CA . GLN A 1 86 ? 14.104 -7.691 -21.718 1.00 77.56 86 GLN A CA 1
ATOM 590 C C . GLN A 1 86 ? 12.733 -8.126 -21.194 1.00 77.56 86 GLN A C 1
ATOM 592 O O . GLN A 1 86 ? 12.065 -7.383 -20.471 1.00 77.56 86 GLN A O 1
ATOM 597 N N . LEU A 1 87 ? 12.307 -9.326 -21.590 1.00 82.38 87 LEU A N 1
ATOM 598 C CA . LEU A 1 87 ? 10.998 -9.868 -21.244 1.00 82.38 87 LEU A CA 1
ATOM 599 C C . LEU A 1 87 ? 11.091 -10.764 -20.007 1.00 82.38 87 LEU A C 1
ATOM 601 O O . LEU A 1 87 ? 11.966 -11.624 -19.916 1.00 82.38 87 LEU A O 1
ATOM 605 N N . TRP A 1 88 ? 10.150 -10.594 -19.085 1.00 84.06 88 TRP A N 1
ATOM 606 C CA . TRP A 1 88 ? 9.860 -11.501 -17.980 1.00 84.06 88 TRP A CA 1
ATOM 607 C C . TRP A 1 88 ? 8.420 -11.987 -18.114 1.00 84.06 88 TRP A C 1
ATOM 609 O O . TRP A 1 88 ? 7.493 -11.180 -18.137 1.00 84.06 88 TRP A O 1
ATOM 619 N N . LEU A 1 89 ? 8.233 -13.308 -18.223 1.00 82.38 89 LEU A N 1
ATOM 620 C CA . LEU A 1 89 ? 6.909 -13.939 -18.344 1.00 82.38 89 LEU A CA 1
ATOM 621 C C . LEU A 1 89 ? 6.035 -13.317 -19.457 1.00 82.38 89 LEU A C 1
ATOM 623 O O . LEU A 1 89 ? 4.838 -13.113 -19.279 1.00 82.38 89 LEU A O 1
ATOM 627 N N . GLY A 1 90 ? 6.651 -12.976 -20.594 1.00 82.44 90 GLY A N 1
ATOM 628 C CA . GLY A 1 90 ? 5.961 -12.416 -21.764 1.00 82.44 90 GLY A CA 1
ATOM 629 C C . GLY A 1 90 ? 5.748 -10.897 -21.757 1.00 82.44 90 GLY A C 1
ATOM 630 O O . GLY A 1 90 ? 5.213 -10.375 -22.729 1.00 82.44 90 GLY A O 1
ATOM 631 N N . LEU A 1 91 ? 6.190 -10.174 -20.720 1.00 83.19 91 LEU A N 1
ATOM 632 C CA . LEU A 1 91 ? 6.056 -8.714 -20.607 1.00 83.19 91 LEU A CA 1
ATOM 633 C C . LEU A 1 91 ? 7.419 -8.031 -20.410 1.00 83.19 91 LEU A C 1
ATOM 635 O O . LEU A 1 91 ? 8.318 -8.645 -19.834 1.00 83.19 91 LEU A O 1
ATOM 639 N N . PRO A 1 92 ? 7.602 -6.762 -20.823 1.00 83.94 92 PRO A N 1
ATOM 640 C CA . PRO A 1 92 ? 8.775 -5.976 -20.439 1.00 83.94 92 PRO A CA 1
ATOM 641 C C . PRO A 1 92 ? 8.940 -5.946 -18.916 1.00 83.94 92 PRO A C 1
ATOM 643 O O . PRO A 1 92 ? 7.945 -5.906 -18.195 1.00 83.94 92 PRO A O 1
ATOM 646 N N . ARG A 1 93 ? 10.176 -5.953 -18.404 1.00 84.00 93 ARG A N 1
ATOM 647 C CA . ARG A 1 93 ? 10.451 -6.050 -16.952 1.00 84.00 93 ARG A CA 1
ATOM 648 C C . ARG A 1 93 ? 9.660 -5.066 -16.089 1.00 84.00 93 ARG A C 1
ATOM 650 O O . ARG A 1 93 ? 9.071 -5.478 -15.095 1.00 84.00 93 ARG A O 1
ATOM 657 N N . SER A 1 94 ? 9.616 -3.793 -16.475 1.00 79.62 94 SER A N 1
ATOM 658 C CA . SER A 1 94 ? 8.851 -2.758 -15.767 1.00 79.62 94 SER A CA 1
ATOM 659 C C . SER A 1 94 ? 7.351 -3.076 -15.750 1.00 79.62 94 SER A C 1
ATOM 661 O O . SER A 1 94 ? 6.708 -3.014 -14.702 1.00 79.62 94 SER A O 1
ATOM 663 N N . THR A 1 95 ? 6.802 -3.517 -16.884 1.00 81.12 95 THR A N 1
ATOM 664 C CA . THR A 1 95 ? 5.405 -3.950 -17.012 1.00 81.12 95 THR A CA 1
ATOM 665 C C . THR A 1 95 ? 5.115 -5.217 -16.207 1.00 81.12 95 THR A C 1
ATOM 667 O O . THR A 1 95 ? 4.071 -5.306 -15.570 1.00 81.12 95 THR A O 1
ATOM 670 N N . ALA A 1 96 ? 6.035 -6.180 -16.172 1.00 84.62 96 ALA A N 1
ATOM 671 C CA . ALA A 1 96 ? 5.899 -7.393 -15.371 1.00 84.62 96 ALA A CA 1
ATOM 672 C C . ALA A 1 96 ? 5.830 -7.065 -13.869 1.00 84.62 96 ALA A C 1
ATOM 674 O O . ALA A 1 96 ? 4.991 -7.614 -13.159 1.00 84.62 96 ALA A O 1
ATOM 675 N N . VAL A 1 97 ? 6.649 -6.125 -13.384 1.00 84.44 97 VAL A N 1
ATOM 676 C CA . VAL A 1 97 ? 6.599 -5.659 -11.985 1.00 84.44 97 VAL A CA 1
ATOM 677 C C . VAL A 1 97 ? 5.290 -4.918 -11.684 1.00 84.44 97 VAL A C 1
ATOM 679 O O . VAL A 1 97 ? 4.703 -5.115 -10.619 1.00 84.44 97 VAL A O 1
ATOM 682 N N . LEU A 1 98 ? 4.783 -4.121 -12.627 1.00 82.69 98 LEU A N 1
ATOM 683 C CA . LEU A 1 98 ? 3.474 -3.471 -12.511 1.00 82.69 98 LEU A CA 1
ATOM 684 C C . LEU A 1 98 ? 2.327 -4.485 -12.408 1.00 82.69 98 LEU A C 1
ATOM 686 O O . LEU A 1 98 ? 1.528 -4.426 -11.475 1.00 82.69 98 LEU A O 1
ATOM 690 N N . VAL A 1 99 ? 2.257 -5.429 -13.346 1.00 82.75 99 VAL A N 1
ATOM 691 C CA . VAL A 1 99 ? 1.130 -6.365 -13.461 1.00 82.75 99 VAL A CA 1
ATOM 692 C C . VAL A 1 99 ? 1.177 -7.440 -12.377 1.00 82.75 99 VAL A C 1
ATOM 694 O O . VAL A 1 99 ? 0.160 -7.723 -11.752 1.00 82.75 99 VAL A O 1
ATOM 697 N N . TYR A 1 100 ? 2.344 -8.030 -12.122 1.00 83.69 100 TYR A N 1
ATOM 698 C CA . TYR A 1 100 ? 2.465 -9.149 -11.183 1.00 83.69 100 TYR A CA 1
ATOM 699 C C . TYR A 1 100 ? 2.816 -8.718 -9.759 1.00 83.69 100 TYR A C 1
ATOM 701 O O . TYR A 1 100 ? 2.536 -9.454 -8.818 1.00 83.69 100 TYR A O 1
ATOM 709 N N . GLY A 1 101 ? 3.426 -7.545 -9.580 1.00 84.38 101 GLY A N 1
ATOM 710 C CA . GLY A 1 101 ? 3.777 -7.015 -8.264 1.00 84.38 101 GLY A CA 1
ATOM 711 C C . GLY A 1 101 ? 2.724 -6.044 -7.745 1.00 84.38 101 GLY A C 1
ATOM 712 O O . GLY A 1 101 ? 2.042 -6.320 -6.761 1.00 84.38 101 GLY A O 1
ATOM 713 N N . ILE A 1 102 ? 2.589 -4.895 -8.410 1.00 82.44 102 ILE A N 1
ATOM 714 C CA . ILE A 1 102 ? 1.782 -3.769 -7.915 1.00 82.44 102 ILE A CA 1
ATOM 715 C C . ILE A 1 102 ? 0.288 -4.108 -7.908 1.00 82.44 102 ILE A C 1
ATOM 717 O O . ILE A 1 102 ? -0.414 -3.779 -6.951 1.00 82.44 102 ILE A O 1
ATOM 721 N N . TRP A 1 103 ? -0.198 -4.781 -8.949 1.00 79.75 103 TRP A N 1
ATOM 722 C CA . TRP A 1 103 ? -1.622 -5.062 -9.116 1.00 79.75 103 TRP A CA 1
ATOM 723 C C . TRP A 1 103 ? -2.227 -5.935 -8.000 1.00 79.75 103 TRP A C 1
ATOM 725 O O . TRP A 1 103 ? -3.176 -5.483 -7.355 1.00 79.75 103 TRP A O 1
ATOM 735 N N . PRO A 1 104 ? -1.677 -7.120 -7.663 1.00 82.69 104 PRO A N 1
ATOM 736 C CA . PRO A 1 104 ? -2.179 -7.895 -6.527 1.00 82.69 104 PRO A CA 1
ATOM 737 C C . PRO A 1 104 ? -1.928 -7.202 -5.181 1.00 82.69 104 PRO A C 1
ATOM 739 O O . PRO A 1 104 ? -2.693 -7.404 -4.238 1.00 82.69 104 PRO A O 1
ATOM 742 N N . LEU A 1 105 ? -0.902 -6.349 -5.073 1.00 82.19 105 LEU A N 1
ATOM 743 C CA . LEU A 1 105 ? -0.590 -5.653 -3.826 1.00 82.19 105 LEU A CA 1
ATOM 744 C C . LEU A 1 105 ? -1.678 -4.649 -3.417 1.00 82.19 105 LEU A C 1
ATOM 746 O O . LEU A 1 105 ? -1.942 -4.488 -2.225 1.00 82.19 105 LEU A O 1
ATOM 750 N N . GLN A 1 106 ? -2.366 -4.030 -4.382 1.00 76.88 106 GLN A N 1
ATOM 751 C CA . GLN A 1 106 ? -3.508 -3.148 -4.107 1.00 76.88 106 GLN A CA 1
ATOM 752 C C . GLN A 1 106 ? -4.699 -3.880 -3.471 1.00 76.88 106 GLN A C 1
ATOM 754 O O . GLN A 1 106 ? -5.523 -3.245 -2.816 1.00 76.88 106 GLN A O 1
ATOM 759 N N . MET A 1 107 ? -4.776 -5.208 -3.596 1.00 81.44 107 MET A N 1
ATOM 760 C CA . MET A 1 107 ? -5.825 -6.002 -2.953 1.00 81.44 107 MET A CA 1
ATOM 761 C C . MET A 1 107 ? -5.543 -6.259 -1.471 1.00 81.44 107 MET A C 1
ATOM 763 O O . MET A 1 107 ? -6.474 -6.552 -0.722 1.00 81.44 107 MET A O 1
ATOM 767 N N . LEU A 1 108 ? -4.292 -6.127 -1.009 1.00 83.75 108 LEU A N 1
ATOM 768 C CA . LEU A 1 108 ? -3.941 -6.402 0.388 1.00 83.75 108 LEU A CA 1
ATOM 769 C C . LEU A 1 108 ? -4.623 -5.455 1.386 1.00 83.75 108 LEU A C 1
ATOM 771 O O . LEU A 1 108 ? -5.157 -5.967 2.368 1.00 83.75 108 LEU A O 1
ATOM 775 N N . PRO A 1 109 ? -4.683 -4.123 1.175 1.00 78.19 109 PRO A N 1
ATOM 776 C CA . PRO A 1 109 ? -5.467 -3.237 2.034 1.00 78.19 109 PRO A CA 1
ATOM 777 C C . PRO A 1 109 ? -6.951 -3.622 2.091 1.00 78.19 109 PRO A C 1
ATOM 779 O O . PRO A 1 109 ? -7.534 -3.643 3.173 1.00 78.19 109 PRO A O 1
ATOM 782 N N . CYS A 1 110 ? -7.553 -3.982 0.951 1.00 79.56 110 CYS A N 1
ATOM 783 C CA . CYS A 1 110 ? -8.949 -4.418 0.877 1.00 79.56 110 CYS A CA 1
ATOM 784 C C . CYS A 1 110 ? -9.178 -5.739 1.615 1.00 79.56 110 CYS A C 1
ATOM 786 O O . CYS A 1 110 ? -10.166 -5.878 2.331 1.00 79.56 110 CYS A O 1
ATOM 788 N N . LEU A 1 111 ? -8.258 -6.695 1.484 1.00 83.94 111 LEU A N 1
ATOM 789 C CA . LEU A 1 111 ? -8.318 -7.973 2.187 1.00 83.94 111 LEU A CA 1
ATOM 790 C C . LEU A 1 111 ? -8.117 -7.784 3.693 1.00 83.94 111 LEU A C 1
ATOM 792 O O . LEU A 1 111 ? -8.870 -8.337 4.489 1.00 83.94 111 LEU A O 1
ATOM 796 N N . LEU A 1 112 ? -7.142 -6.962 4.092 1.00 81.25 112 LEU A N 1
ATOM 797 C CA . LEU A 1 112 ? -6.904 -6.598 5.487 1.00 81.25 112 LEU A CA 1
ATOM 798 C C . LEU A 1 112 ? -8.155 -5.946 6.088 1.00 81.25 112 LEU A C 1
ATOM 800 O O . LEU A 1 112 ? -8.555 -6.293 7.199 1.00 81.25 112 LEU A O 1
ATOM 804 N N . PHE A 1 113 ? -8.801 -5.054 5.331 1.00 77.56 113 PHE A N 1
ATOM 805 C CA . PHE A 1 113 ? -10.088 -4.477 5.691 1.00 77.56 113 PHE A CA 1
ATOM 806 C C . PHE A 1 113 ? -11.161 -5.547 5.826 1.00 77.56 113 PHE A C 1
ATOM 808 O O . PHE A 1 113 ? -11.700 -5.688 6.912 1.00 77.56 113 PHE A O 1
ATOM 815 N N . ALA A 1 114 ? -11.419 -6.364 4.807 1.00 80.56 114 ALA A N 1
ATOM 816 C CA . ALA A 1 114 ? -12.455 -7.395 4.846 1.00 80.56 114 ALA A CA 1
ATOM 817 C C . ALA A 1 114 ? -12.285 -8.382 6.018 1.00 80.56 114 ALA A C 1
ATOM 819 O O . ALA A 1 114 ? -13.256 -8.700 6.705 1.00 80.56 114 ALA A O 1
ATOM 820 N N . LEU A 1 115 ? -11.051 -8.821 6.291 1.00 80.88 115 LEU A N 1
ATOM 821 C CA . LEU A 1 115 ? -10.747 -9.758 7.375 1.00 80.88 115 LEU A CA 1
ATOM 822 C C . LEU A 1 115 ? -10.948 -9.141 8.764 1.00 80.88 115 LEU A C 1
ATOM 824 O O . LEU A 1 115 ? -11.382 -9.834 9.679 1.00 80.88 115 LEU A O 1
ATOM 828 N N . ARG A 1 116 ? -10.641 -7.850 8.936 1.00 75.50 116 ARG A N 1
ATOM 829 C CA . ARG A 1 116 ? -10.738 -7.155 10.233 1.00 75.50 116 ARG A CA 1
ATOM 830 C C . ARG A 1 116 ? -12.041 -6.383 10.423 1.00 75.50 116 ARG A C 1
ATOM 832 O O . ARG A 1 116 ? -12.389 -6.031 11.546 1.00 75.50 116 ARG A O 1
ATOM 839 N N . PHE A 1 117 ? -12.786 -6.146 9.351 1.00 71.12 117 PHE A N 1
ATOM 840 C CA . PHE A 1 117 ? -14.075 -5.464 9.374 1.00 71.12 117 PHE A CA 1
ATOM 841 C C . PHE A 1 117 ? -15.102 -6.241 10.196 1.00 71.12 117 PHE A C 1
ATOM 843 O O . PHE A 1 117 ? -15.879 -5.630 10.926 1.00 71.12 117 PHE A O 1
ATOM 850 N N . ARG A 1 118 ? -15.058 -7.582 10.155 1.00 64.56 118 ARG A N 1
ATOM 851 C CA . ARG A 1 118 ? -15.931 -8.439 10.972 1.00 64.56 118 ARG A CA 1
ATOM 852 C C . ARG A 1 118 ? -15.814 -8.113 12.461 1.00 64.56 118 ARG A C 1
ATOM 854 O O . ARG A 1 118 ? -16.831 -7.914 13.118 1.00 64.56 118 ARG A O 1
ATOM 861 N N . ASP A 1 119 ? -14.584 -7.991 12.950 1.00 65.06 119 ASP A N 1
ATOM 862 C CA . ASP A 1 119 ? -14.300 -7.703 14.358 1.00 65.06 119 ASP A CA 1
ATOM 863 C C . ASP A 1 119 ? -14.645 -6.249 14.729 1.00 65.06 119 ASP A C 1
ATOM 865 O O . ASP A 1 119 ? -14.955 -5.953 15.881 1.00 65.06 119 ASP A O 1
ATOM 869 N N . ALA A 1 120 ? -14.617 -5.333 13.754 1.00 65.75 120 ALA A N 1
ATOM 870 C CA . ALA A 1 120 ? -14.939 -3.922 13.958 1.00 65.75 120 ALA A CA 1
ATOM 871 C C . ALA A 1 120 ? -16.454 -3.632 13.966 1.00 65.75 120 ALA A C 1
ATOM 873 O O . ALA A 1 120 ? -16.899 -2.769 14.721 1.00 65.75 120 ALA A O 1
ATOM 874 N N . VAL A 1 121 ? -17.246 -4.326 13.137 1.00 65.25 121 VAL A N 1
ATOM 875 C CA . VAL A 1 121 ? -18.697 -4.083 12.999 1.00 65.25 121 VAL A CA 1
ATOM 876 C C . VAL A 1 121 ? -19.527 -4.896 13.986 1.00 65.25 121 VAL A C 1
ATOM 878 O O . VAL A 1 121 ? -20.497 -4.372 14.534 1.00 65.25 121 VAL A O 1
ATOM 881 N N . LEU A 1 122 ? -19.141 -6.144 14.261 1.00 64.75 122 LEU A N 1
ATOM 882 C CA . LEU A 1 122 ? -19.766 -6.968 15.297 1.00 64.75 122 LEU A CA 1
ATOM 883 C C . LEU A 1 122 ? -18.718 -7.463 16.294 1.00 64.75 122 LEU A C 1
ATOM 885 O O . LEU A 1 122 ? -18.280 -8.614 16.223 1.00 64.75 122 LEU A O 1
ATOM 889 N N . PRO A 1 123 ? -18.354 -6.610 17.265 1.00 68.81 123 PRO A N 1
ATOM 890 C CA . PRO A 1 123 ? -17.611 -7.052 18.429 1.00 68.81 123 PRO A CA 1
ATOM 891 C C . PRO A 1 123 ? -18.357 -8.218 19.110 1.00 68.81 123 PRO A C 1
ATOM 893 O O . PRO A 1 123 ? -19.586 -8.141 19.258 1.00 68.81 123 PRO A O 1
ATOM 896 N N . PRO A 1 124 ? -17.670 -9.305 19.503 1.00 67.94 124 PRO A N 1
ATOM 897 C CA . PRO A 1 124 ? -18.310 -10.502 20.056 1.00 67.94 124 PRO A CA 1
ATOM 898 C C . PRO A 1 124 ? -19.161 -10.205 21.301 1.00 67.94 124 PRO A C 1
ATOM 900 O O . PRO A 1 124 ? -20.229 -10.785 21.474 1.00 67.94 124 PRO A O 1
ATOM 903 N N . ASP A 1 125 ? -18.768 -9.215 22.100 1.00 70.56 125 ASP A N 1
ATOM 904 C CA . ASP A 1 125 ? -19.508 -8.700 23.255 1.00 70.56 125 ASP A CA 1
ATOM 905 C C . ASP A 1 125 ? -20.845 -8.038 22.880 1.00 70.56 125 ASP A C 1
ATOM 907 O O . ASP A 1 125 ? -21.839 -8.160 23.603 1.00 70.56 125 ASP A O 1
ATOM 911 N N . LYS A 1 126 ? -20.903 -7.357 21.730 1.00 69.19 126 LYS A N 1
ATOM 912 C CA . LYS A 1 126 ? -22.147 -6.772 21.212 1.00 69.19 126 LYS A CA 1
ATOM 913 C C . LYS A 1 126 ? -23.020 -7.814 20.535 1.00 69.19 126 LYS A C 1
ATOM 915 O O . LYS A 1 126 ? -24.238 -7.741 20.671 1.00 69.19 126 LYS A O 1
ATOM 920 N N . LEU A 1 127 ? -22.417 -8.789 19.856 1.00 73.62 127 LEU A N 1
ATOM 921 C CA . LEU A 1 127 ? -23.140 -9.903 19.252 1.00 73.62 127 LEU A CA 1
ATOM 922 C C . LEU A 1 127 ? -23.849 -10.745 20.321 1.00 73.62 127 LEU A C 1
ATOM 924 O O . LEU A 1 127 ? -25.031 -11.037 20.168 1.00 73.62 127 LEU A O 1
ATOM 928 N N . GLU A 1 128 ? -23.176 -11.077 21.424 1.00 75.06 128 GLU A N 1
ATOM 929 C CA . GLU A 1 128 ? -23.779 -11.834 22.528 1.00 75.06 128 GLU A CA 1
ATOM 930 C C . GLU A 1 128 ? -24.948 -11.086 23.175 1.00 75.06 128 GLU A C 1
ATOM 932 O O . GLU A 1 128 ? -26.003 -11.679 23.406 1.00 75.06 128 GLU A O 1
ATOM 937 N N . ARG A 1 129 ? -24.815 -9.772 23.401 1.00 74.50 129 ARG A N 1
ATOM 938 C CA . ARG A 1 129 ? -25.922 -8.941 23.904 1.00 74.50 129 ARG A CA 1
ATOM 939 C C . ARG A 1 129 ? -27.090 -8.884 22.925 1.00 74.50 129 ARG A C 1
ATOM 941 O O . ARG A 1 129 ? -28.233 -9.066 23.338 1.00 74.50 129 ARG A O 1
ATOM 948 N N . PHE A 1 130 ? -26.810 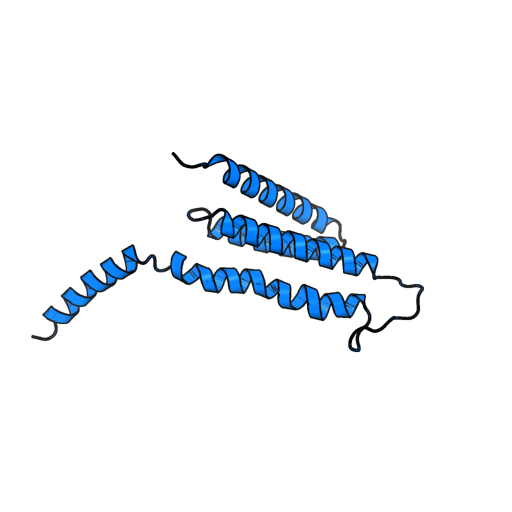-8.706 21.635 1.00 76.12 130 PHE A N 1
ATOM 949 C CA . PHE A 1 130 ? -27.838 -8.648 20.596 1.00 76.12 130 PHE A CA 1
ATOM 950 C C . PHE A 1 130 ? -28.591 -9.980 20.469 1.00 76.12 130 PHE A C 1
ATOM 952 O O . PHE A 1 130 ? -29.821 -10.000 20.393 1.00 76.12 130 PHE A O 1
ATOM 959 N N . LEU A 1 131 ? -27.863 -11.102 20.510 1.00 78.56 131 LEU A N 1
ATOM 960 C CA . LEU A 1 131 ? -28.430 -12.450 20.520 1.00 78.56 131 LEU A CA 1
ATOM 961 C C . LEU A 1 131 ? -29.236 -12.712 21.799 1.00 78.56 131 LEU A C 1
ATOM 963 O O . LEU A 1 131 ? -30.317 -13.297 21.720 1.00 78.56 131 LEU A O 1
ATOM 967 N N . ALA A 1 132 ? -28.772 -12.259 22.965 1.00 77.62 132 ALA A N 1
ATOM 968 C CA . ALA A 1 132 ? -29.487 -12.403 24.234 1.00 77.62 132 ALA A CA 1
ATOM 969 C C . ALA A 1 132 ? -30.803 -11.600 24.268 1.00 77.62 132 ALA A C 1
ATOM 971 O O . ALA A 1 132 ? -31.824 -12.111 24.735 1.00 77.62 132 ALA A O 1
ATOM 972 N N . GLU A 1 133 ? -30.818 -10.378 23.733 1.00 77.88 133 GLU A N 1
ATOM 973 C CA . GLU A 1 133 ? -32.029 -9.551 23.636 1.00 77.88 133 GLU A CA 1
ATOM 974 C C . GLU A 1 133 ? -33.030 -10.098 22.608 1.00 77.88 133 GLU A C 1
ATOM 976 O O . GLU A 1 133 ? -34.215 -10.253 22.914 1.00 77.88 133 GLU A O 1
ATOM 981 N N . HIS A 1 134 ? -32.576 -10.480 21.410 1.00 71.81 134 HIS A N 1
ATOM 982 C CA . HIS A 1 134 ? -33.481 -10.958 20.357 1.00 71.81 134 HIS A CA 1
ATOM 983 C C . HIS A 1 134 ? -33.987 -12.390 20.585 1.00 71.81 134 HIS A C 1
ATOM 985 O O . HIS A 1 134 ? -35.107 -12.725 20.187 1.00 71.81 134 HIS A O 1
ATOM 991 N N . SER A 1 135 ? -33.222 -13.244 21.271 1.00 64.56 135 SER A N 1
ATOM 992 C CA . SER A 1 135 ? -33.691 -14.584 21.659 1.00 64.56 135 SER A CA 1
ATOM 993 C C . SER A 1 135 ? -34.775 -14.547 22.745 1.00 64.56 135 SER A C 1
ATOM 995 O O . SER A 1 135 ? -35.635 -15.432 22.769 1.00 64.56 135 SER A O 1
ATOM 997 N N . ARG A 1 136 ? -34.806 -13.508 23.595 1.00 60.41 136 ARG A N 1
ATOM 998 C CA . ARG A 1 136 ? -35.915 -13.263 24.536 1.00 60.41 136 ARG A CA 1
ATOM 999 C C . ARG A 1 136 ? -37.199 -12.856 23.816 1.00 60.41 136 ARG A C 1
ATOM 1001 O O . ARG A 1 136 ? -38.253 -13.390 24.147 1.00 60.41 136 ARG A O 1
ATOM 1008 N N . HIS A 1 137 ? -37.115 -11.996 22.801 1.00 58.00 137 HIS A N 1
ATOM 1009 C CA . HIS A 1 137 ? -38.291 -11.529 22.055 1.00 58.00 137 HIS A CA 1
ATOM 1010 C C . HIS A 1 137 ? -38.940 -12.607 21.172 1.00 58.00 137 HIS A C 1
ATOM 1012 O O . HIS A 1 137 ? -40.159 -12.636 20.995 1.00 58.00 137 HIS A O 1
ATOM 1018 N N . ARG A 1 138 ? -38.147 -13.549 20.650 1.00 56.22 138 ARG A N 1
ATOM 1019 C CA . ARG A 1 138 ? -38.684 -14.657 19.845 1.00 56.22 138 ARG A CA 1
ATOM 1020 C C . ARG A 1 138 ? -39.490 -15.662 20.677 1.00 56.22 138 ARG A C 1
ATOM 1022 O O . ARG A 1 138 ? -40.406 -16.283 20.152 1.00 56.22 138 ARG A O 1
ATOM 1029 N N . LYS A 1 139 ? -39.181 -15.807 21.971 1.00 54.25 139 LYS A N 1
ATOM 1030 C CA . LYS A 1 139 ? -39.896 -16.723 22.879 1.00 54.25 139 LYS A CA 1
ATOM 1031 C C . LYS A 1 139 ? -41.258 -16.194 23.337 1.00 54.25 139 LYS A C 1
ATOM 1033 O O . LYS A 1 139 ? -42.115 -16.996 23.682 1.00 54.25 139 LYS A O 1
ATOM 1038 N N . THR A 1 140 ? -41.480 -14.881 23.322 1.00 55.72 140 THR A N 1
ATOM 1039 C CA . THR A 1 140 ? -42.759 -14.265 23.719 1.00 55.72 140 THR A CA 1
ATOM 1040 C C . THR A 1 140 ? -43.796 -14.204 22.600 1.00 55.72 140 THR A C 1
ATOM 1042 O O . THR A 1 140 ? -44.977 -14.100 22.899 1.00 55.72 140 THR A O 1
ATOM 1045 N N . THR A 1 141 ? -43.382 -14.317 21.336 1.00 55.72 141 THR A N 1
ATOM 1046 C CA . THR A 1 141 ? -44.289 -14.232 20.170 1.00 55.72 141 THR A CA 1
ATOM 1047 C C . THR A 1 141 ? -44.755 -15.609 19.669 1.00 55.72 141 THR A C 1
ATOM 1049 O O . THR A 1 141 ? -45.567 -15.698 18.759 1.00 55.72 141 THR A O 1
ATOM 1052 N N . ALA A 1 142 ? -44.234 -16.696 20.248 1.00 54.81 142 ALA A N 1
ATOM 1053 C CA . ALA A 1 142 ? -44.595 -18.078 19.914 1.00 54.81 142 ALA A CA 1
ATOM 1054 C C . ALA A 1 142 ? -45.632 -18.680 20.888 1.00 54.81 142 ALA A C 1
ATOM 1056 O O . ALA A 1 142 ? -45.655 -19.896 21.079 1.00 54.81 142 ALA A O 1
ATOM 1057 N N . ARG A 1 143 ? -46.437 -17.836 21.543 1.00 43.97 143 ARG A N 1
ATOM 1058 C CA . ARG A 1 143 ? -47.531 -18.238 22.434 1.00 43.97 143 ARG A CA 1
ATOM 1059 C C . ARG A 1 143 ? -48.869 -17.810 21.866 1.00 43.97 143 ARG A C 1
ATOM 1061 O O . ARG A 1 143 ? -48.934 -16.658 21.388 1.00 43.97 143 ARG A O 1
#

Secondary structure (DSSP, 8-state):
----HHHHHHHHHHHHHHHHHHHHHTTS-HHHHHHHHHHHHHHHHHHHTTTS--HHHHHHHHHHHHHHHHHHHHHHHH--TTS---EETTEEHHHHIIIIIIHHHTHHHHHHHHHHHHHHHS-HHHHHHHHHHHHHHHHHS--

pLDDT: mean 73.88, std 10.04, range [38.75, 87.88]

Radius of gyration: 21.73 Å; chains: 1; bounding box: 66×36×59 Å

Foldseek 3Di:
DDDPPPQVVLLVVLLVVLVVLLVVLVPVDPLSVQLNVLSVLLVVLCVVCVVPDDSVSSVLSVVLSVQLNVLSVVLVVLPDPPDDFDDDPRHGPSVCSVPVPNVVSVCSSVVSCVVCVCCVVDPVVNVVVVCVVVVVVVVVVVD

Sequence (143 aa):
MKDTGGHGGLALGLTAACLATGAAGATGNAALLGIASMAVIVLTLAFGWRSNLSGSILWSLAGIYALFSALIAAVVWLENPTSPPQLWLGLPRSTAVLVYGIWPLQMLPCLLFALRFRDAVLPPDKLERFLAEHSRHRKTTAR